Protein AF-0000000080014861 (afdb_homodimer)

Sequence (130 aa):
MNTTVSIFTEIPETLHESLKTYLEKHPDWDQNRVLTAALSLFLLQNGDSDRRAARVYLETLFHHCMNTTVSIFTEIPETLHESLKTYLEKHPDWDQNRVLTAALSLFLLQNGDSDRRAARVYLETLFHHC

Secondary structure (DSSP, 8-state):
---EEEEEEEEEHHHHHHHHHHHHH-TT--HHHHHHHHHHHHHHHHSS--HHHHHHHHHHHHTT-/---EEEEEEEEEHHHHHHHHHHHHH-TT--HHHHHHHHHHHHHHHHSS--HHHHHHHHHHHHTT-

Structure (mmCIF, N/CA/C/O backbone):
data_AF-0000000080014861-model_v1
#
loop_
_entity.id
_entity.type
_entity.pdbx_description
1 polymer 'DUF2811 domain-containing protein'
#
loop_
_atom_site.group_PDB
_atom_site.id
_atom_site.type_symbol
_atom_site.label_atom_id
_atom_site.label_alt_id
_atom_site.label_comp_id
_atom_site.label_asym_id
_atom_site.label_entity_id
_atom_site.label_seq_id
_atom_site.pdbx_PDB_ins_code
_atom_site.Cartn_x
_atom_site.Cartn_y
_atom_site.Cartn_z
_atom_site.occupancy
_atom_site.B_iso_or_equiv
_atom_site.auth_seq_id
_atom_site.auth_comp_id
_atom_site.auth_asym_id
_atom_site.auth_atom_id
_atom_site.pdbx_PDB_model_num
ATOM 1 N N . MET A 1 1 ? -15.992 -7.691 12.688 1 49.47 1 MET A N 1
ATOM 2 C CA . MET A 1 1 ? -14.695 -7.445 13.305 1 49.47 1 MET A CA 1
ATOM 3 C C . MET A 1 1 ? -13.578 -7.504 12.273 1 49.47 1 MET A C 1
ATOM 5 O O . MET A 1 1 ? -13.414 -8.516 11.586 1 49.47 1 MET A O 1
ATOM 9 N N . ASN A 1 2 ? -13.164 -6.461 11.766 1 66.81 2 ASN A N 1
ATOM 10 C CA . ASN A 1 2 ? -12.172 -6.504 10.695 1 66.81 2 ASN A CA 1
ATOM 11 C C . ASN A 1 2 ? -10.805 -6.934 11.219 1 66.81 2 ASN A C 1
ATOM 13 O O . ASN A 1 2 ? -10.094 -6.141 11.836 1 66.81 2 ASN A O 1
ATOM 17 N N . THR A 1 3 ? -10.672 -8.203 11.18 1 91.38 3 THR A N 1
ATOM 18 C CA . THR A 1 3 ? -9.398 -8.766 11.609 1 91.38 3 THR A CA 1
ATOM 19 C C . THR A 1 3 ? -8.242 -8.195 10.789 1 91.38 3 THR A C 1
ATOM 21 O O . THR A 1 3 ? -8.414 -7.887 9.609 1 91.38 3 THR A O 1
ATOM 24 N N . THR A 1 4 ? -7.238 -7.938 11.594 1 95.31 4 THR A N 1
ATOM 25 C CA . THR A 1 4 ? -6.086 -7.363 10.906 1 95.31 4 THR A CA 1
ATOM 26 C C . THR A 1 4 ? -4.898 -8.32 10.961 1 95.31 4 THR A C 1
ATOM 28 O O . THR A 1 4 ? -4.883 -9.258 11.758 1 95.31 4 THR A O 1
ATOM 31 N N . VAL A 1 5 ? -3.953 -8.164 9.984 1 96.94 5 VAL A N 1
ATOM 32 C CA . VAL A 1 5 ? -2.713 -8.93 9.914 1 96.94 5 VAL A CA 1
ATOM 33 C C . VAL A 1 5 ? -1.519 -7.977 9.891 1 96.94 5 VAL A C 1
ATOM 35 O O . VAL A 1 5 ? -1.541 -6.961 9.188 1 96.94 5 VAL A O 1
ATOM 38 N N . SER A 1 6 ? -0.476 -8.32 10.672 1 96.56 6 SER A N 1
ATOM 39 C CA . SER A 1 6 ? 0.737 -7.512 10.727 1 96.56 6 SER A CA 1
ATOM 40 C C . SER A 1 6 ? 1.663 -7.828 9.555 1 96.56 6 SER A C 1
ATOM 42 O O . SER A 1 6 ? 1.87 -8.992 9.219 1 96.56 6 SER A O 1
ATOM 44 N N . ILE A 1 7 ? 2.176 -6.75 9.031 1 95.5 7 ILE A N 1
ATOM 45 C CA . ILE A 1 7 ? 3.105 -6.914 7.918 1 95.5 7 ILE A CA 1
ATOM 46 C C . ILE A 1 7 ? 4.359 -6.078 8.164 1 95.5 7 ILE A C 1
ATOM 48 O O . ILE A 1 7 ? 4.277 -4.961 8.688 1 95.5 7 ILE A O 1
ATOM 52 N N . PHE A 1 8 ? 5.488 -6.668 7.73 1 95.5 8 PHE A N 1
ATOM 53 C CA . PHE A 1 8 ? 6.781 -5.996 7.793 1 95.5 8 PHE A CA 1
ATOM 54 C C . PHE A 1 8 ? 7.395 -5.871 6.406 1 95.5 8 PHE A C 1
ATOM 56 O O . PHE A 1 8 ? 7.32 -6.801 5.602 1 95.5 8 PHE A O 1
ATOM 63 N N . THR A 1 9 ? 7.934 -4.664 6.152 1 95.88 9 THR A N 1
ATOM 64 C CA . THR A 1 9 ? 8.594 -4.473 4.863 1 95.88 9 THR A CA 1
ATOM 65 C C . THR A 1 9 ? 9.719 -3.447 4.98 1 95.88 9 THR A C 1
ATOM 67 O O . THR A 1 9 ? 9.82 -2.738 5.98 1 95.88 9 THR A O 1
ATOM 70 N N . GLU A 1 10 ? 10.609 -3.527 3.938 1 96.56 10 GLU A N 1
ATOM 71 C CA . GLU A 1 10 ? 11.656 -2.518 3.809 1 96.56 10 GLU A CA 1
ATOM 72 C C . GLU A 1 10 ? 11.461 -1.677 2.549 1 96.56 10 GLU A C 1
ATOM 74 O O . GLU A 1 10 ? 11.117 -2.207 1.49 1 96.56 10 GLU A O 1
ATOM 79 N N . ILE A 1 11 ? 11.641 -0.369 2.795 1 96.44 11 ILE A N 1
ATOM 80 C CA . ILE A 1 11 ? 11.492 0.527 1.654 1 96.44 11 ILE A CA 1
ATOM 81 C C . ILE A 1 11 ? 12.719 1.432 1.541 1 96.44 11 ILE A C 1
ATOM 83 O O . ILE A 1 11 ? 13.391 1.696 2.535 1 96.44 11 ILE A O 1
ATOM 87 N N . PRO A 1 12 ? 12.984 1.872 0.31 1 95.62 12 PRO A N 1
ATOM 88 C CA . PRO A 1 12 ? 14.086 2.828 0.173 1 95.62 12 PRO A CA 1
ATOM 89 C C . PRO A 1 12 ? 13.922 4.047 1.076 1 95.62 12 PRO A C 1
ATOM 91 O O . PRO A 1 12 ? 12.805 4.543 1.259 1 95.62 12 PRO A O 1
ATOM 94 N N . GLU A 1 13 ? 15.039 4.547 1.564 1 96.69 13 GLU A N 1
ATOM 95 C CA . GLU A 1 13 ? 15.023 5.691 2.469 1 96.69 13 GLU A CA 1
ATOM 96 C C . GLU A 1 13 ? 14.359 6.898 1.817 1 96.69 13 GLU A C 1
ATOM 98 O O . GLU A 1 13 ? 13.641 7.652 2.48 1 96.69 13 GLU A O 1
ATOM 103 N N . THR A 1 14 ? 14.57 7.059 0.548 1 94.81 14 THR A N 1
ATOM 104 C CA . THR A 1 14 ? 14 8.18 -0.183 1 94.81 14 THR A CA 1
ATOM 105 C C . THR A 1 14 ? 12.477 8.102 -0.196 1 94.81 14 THR A C 1
ATOM 107 O O . THR A 1 14 ? 11.789 9.125 -0.091 1 94.81 14 THR A O 1
ATOM 110 N N . LEU A 1 15 ? 11.961 6.949 -0.315 1 95.62 15 LEU A N 1
ATOM 111 C CA . LEU A 1 15 ? 10.516 6.742 -0.29 1 95.62 15 LEU A CA 1
ATOM 112 C C . LEU A 1 15 ? 9.961 6.98 1.109 1 95.62 15 LEU A C 1
ATOM 114 O O . LEU A 1 15 ? 8.859 7.516 1.262 1 95.62 15 LEU A O 1
ATOM 118 N N . HIS A 1 16 ? 10.703 6.516 2.051 1 96.31 16 HIS A N 1
ATOM 119 C CA . HIS A 1 16 ? 10.297 6.75 3.434 1 96.31 16 HIS A CA 1
ATOM 120 C C . HIS A 1 16 ? 10.195 8.242 3.736 1 96.31 16 HIS A C 1
ATOM 122 O O . HIS A 1 16 ? 9.305 8.672 4.465 1 96.31 16 HIS A O 1
ATOM 128 N N . GLU A 1 17 ? 11.117 9.008 3.242 1 95.19 17 GLU A N 1
ATOM 129 C CA . GLU A 1 17 ? 11.07 10.461 3.418 1 95.19 17 GLU A CA 1
ATOM 130 C C . GLU A 1 17 ? 9.82 11.055 2.787 1 95.19 17 GLU A C 1
ATOM 132 O O . GLU A 1 17 ? 9.219 11.977 3.342 1 95.19 17 GLU A O 1
ATOM 137 N N . SER A 1 18 ? 9.453 10.539 1.589 1 94.94 18 SER A N 1
ATOM 138 C CA . SER A 1 18 ? 8.227 10.984 0.934 1 94.94 18 SER A CA 1
ATOM 139 C C . SER A 1 18 ? 7 10.656 1.779 1 94.94 18 SER A C 1
ATOM 141 O O . SER A 1 18 ? 6.059 11.453 1.85 1 94.94 18 SER A O 1
ATOM 143 N N . LEU A 1 19 ? 7.012 9.523 2.406 1 96.12 19 LEU A N 1
ATOM 144 C CA . LEU A 1 19 ? 5.922 9.117 3.289 1 96.12 19 LEU A CA 1
ATOM 145 C C . LEU A 1 19 ? 5.809 10.055 4.484 1 96.12 19 LEU A C 1
ATOM 147 O O . LEU A 1 19 ? 4.711 10.492 4.832 1 96.12 19 LEU A O 1
ATOM 151 N N . LYS A 1 20 ? 6.957 10.375 5.078 1 95.31 20 LYS A N 1
ATOM 152 C CA . LYS A 1 20 ? 6.969 11.273 6.23 1 95.31 20 LYS A CA 1
ATOM 153 C C . LYS A 1 20 ? 6.414 12.648 5.863 1 95.31 20 LYS A C 1
ATOM 155 O O . LYS A 1 20 ? 5.629 13.227 6.617 1 95.31 20 LYS A O 1
ATOM 160 N N . THR A 1 21 ? 6.844 13.141 4.73 1 95.19 21 THR A N 1
ATOM 161 C CA . THR A 1 21 ? 6.379 14.445 4.262 1 95.19 21 THR A CA 1
ATOM 162 C C . THR A 1 21 ? 4.867 14.438 4.047 1 95.19 21 THR A C 1
ATOM 164 O O . THR A 1 21 ? 4.18 15.391 4.406 1 95.19 21 THR A O 1
ATOM 167 N N . TYR A 1 22 ? 4.355 13.383 3.4 1 95.19 22 TYR A N 1
ATOM 168 C CA . TYR A 1 22 ? 2.92 13.242 3.176 1 95.19 22 TYR A CA 1
ATOM 169 C C . TYR A 1 22 ? 2.158 13.273 4.496 1 95.19 22 TYR A C 1
ATOM 171 O O . TYR A 1 22 ? 1.11 13.914 4.602 1 95.19 22 TYR A O 1
ATOM 179 N N . LEU A 1 23 ? 2.654 12.57 5.535 1 95.5 23 LEU A N 1
ATOM 180 C CA . LEU A 1 23 ? 1.983 12.453 6.828 1 95.5 23 LEU A CA 1
ATOM 181 C C . LEU A 1 23 ? 1.979 13.797 7.555 1 95.5 23 LEU A C 1
ATOM 183 O O . LEU A 1 23 ? 1.029 14.109 8.273 1 95.5 23 LEU A O 1
ATOM 187 N N . GLU A 1 24 ? 3.033 14.523 7.375 1 95.19 24 GLU A N 1
ATOM 188 C CA . GLU A 1 24 ? 3.113 15.852 7.973 1 95.19 24 GLU A CA 1
ATOM 189 C C . GLU A 1 24 ? 2.031 16.781 7.418 1 95.19 24 GLU A C 1
ATOM 191 O O . GLU A 1 24 ? 1.494 17.625 8.141 1 95.19 24 GLU A O 1
ATOM 196 N N . LYS A 1 25 ? 1.728 16.578 6.164 1 93.81 25 LYS A N 1
ATOM 197 C CA . LYS A 1 25 ? 0.753 17.422 5.488 1 93.81 25 LYS A CA 1
ATOM 198 C C . LYS A 1 25 ? -0.669 16.922 5.711 1 93.81 25 LYS A C 1
ATOM 200 O O . LYS A 1 25 ? -1.636 17.656 5.484 1 93.81 25 LYS A O 1
ATOM 205 N N . HIS A 1 26 ? -0.771 15.781 6.125 1 93.44 26 HIS A N 1
ATOM 206 C CA . HIS A 1 26 ? -2.072 15.164 6.367 1 93.44 26 HIS A CA 1
ATOM 207 C C . HIS A 1 26 ? -2.152 14.578 7.77 1 93.44 26 HIS A C 1
ATOM 209 O O . HIS A 1 26 ? -2.035 13.359 7.941 1 93.44 26 HIS A O 1
ATOM 215 N N . PRO A 1 27 ? -2.473 15.367 8.781 1 93.06 27 PRO A N 1
ATOM 216 C CA . PRO A 1 27 ? -2.42 14.945 10.18 1 93.06 27 PRO A CA 1
ATOM 217 C C . PRO A 1 27 ? -3.48 13.898 10.523 1 93.06 27 PRO A C 1
ATOM 219 O O . PRO A 1 27 ? -3.367 13.203 11.531 1 93.06 27 PRO A O 1
ATOM 222 N N . ASP A 1 28 ? -4.457 13.688 9.664 1 93.25 28 ASP A N 1
ATOM 223 C CA . ASP A 1 28 ? -5.5 12.695 9.922 1 93.25 28 ASP A CA 1
ATOM 224 C C . ASP A 1 28 ? -5.07 11.312 9.461 1 93.25 28 ASP A C 1
ATOM 226 O O . ASP A 1 28 ? -5.707 10.312 9.8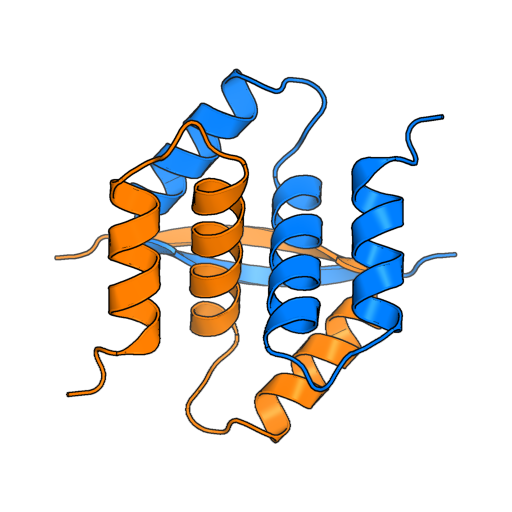05 1 93.25 28 ASP A O 1
ATOM 230 N N . TRP A 1 29 ? -4.051 11.281 8.734 1 93.94 29 TRP A N 1
ATOM 231 C CA . TRP A 1 29 ? -3.533 10.016 8.234 1 93.94 29 TRP A CA 1
ATOM 232 C C . TRP A 1 29 ? -2.377 9.523 9.094 1 93.94 29 TRP A C 1
ATOM 234 O O . TRP A 1 29 ? -1.562 10.32 9.57 1 93.94 29 TRP A O 1
ATOM 244 N N . ASP A 1 30 ? -2.348 8.203 9.32 1 95.62 30 ASP A N 1
ATOM 245 C CA . ASP A 1 30 ? -1.176 7.582 9.922 1 95.62 30 ASP A CA 1
ATOM 246 C C . ASP A 1 30 ? -0.55 6.555 8.984 1 95.62 30 ASP A C 1
ATOM 248 O O . ASP A 1 30 ? -1.054 6.328 7.879 1 95.62 30 ASP A O 1
ATOM 252 N N . GLN A 1 31 ? 0.585 6.074 9.305 1 95.75 31 GLN A N 1
ATOM 253 C CA . GLN A 1 31 ? 1.335 5.141 8.469 1 95.75 31 GLN A CA 1
ATOM 254 C C . GLN A 1 31 ? 0.485 3.93 8.094 1 95.75 31 GLN A C 1
ATOM 256 O O . GLN A 1 31 ? 0.498 3.486 6.949 1 95.75 31 GLN A O 1
ATOM 261 N N . ASN A 1 32 ? -0.174 3.32 9.023 1 96.06 32 ASN A N 1
ATOM 262 C CA . ASN A 1 32 ? -1.021 2.158 8.773 1 96.06 32 ASN A CA 1
ATOM 263 C C . ASN A 1 32 ? -2.09 2.457 7.73 1 96.06 32 ASN A C 1
ATOM 265 O O . ASN A 1 32 ? -2.332 1.645 6.836 1 96.06 32 ASN A O 1
ATOM 269 N N . ARG A 1 33 ? -2.684 3.59 7.91 1 95.44 33 ARG A N 1
ATOM 270 C CA . ARG A 1 33 ? -3.736 3.994 6.98 1 95.44 33 ARG A CA 1
ATOM 271 C C . ARG A 1 33 ? -3.176 4.211 5.578 1 95.44 33 ARG A C 1
ATOM 273 O O . ARG A 1 33 ? -3.783 3.791 4.594 1 95.44 33 ARG A O 1
ATOM 280 N N . VAL A 1 34 ? -2.08 4.879 5.441 1 96.5 34 VAL A N 1
ATOM 281 C CA . VAL A 1 34 ? -1.465 5.145 4.148 1 96.5 34 VAL A CA 1
ATOM 282 C C . VAL A 1 34 ? -1.089 3.824 3.475 1 96.5 34 VAL A C 1
ATOM 284 O O . VAL A 1 34 ? -1.338 3.637 2.281 1 96.5 34 VAL A O 1
ATOM 287 N N . LEU A 1 35 ? -0.489 2.92 4.215 1 97.75 35 LEU A N 1
ATOM 288 C CA . LEU A 1 35 ? -0.051 1.656 3.633 1 97.75 35 LEU A CA 1
ATOM 289 C C . LEU A 1 35 ? -1.246 0.812 3.207 1 97.75 35 LEU A C 1
ATOM 291 O O . LEU A 1 35 ? -1.195 0.131 2.18 1 97.75 35 LEU A O 1
ATOM 295 N N . THR A 1 36 ? -2.303 0.832 4.027 1 97.31 36 THR A N 1
ATOM 296 C CA . THR A 1 36 ? -3.52 0.118 3.656 1 97.31 36 THR A CA 1
ATOM 297 C C . THR A 1 36 ? -4.113 0.688 2.371 1 97.31 36 THR A C 1
ATOM 299 O O . THR A 1 36 ? -4.488 -0.064 1.469 1 97.31 36 THR A O 1
ATOM 302 N N . ALA A 1 37 ? -4.176 1.983 2.287 1 96.94 37 ALA A N 1
ATOM 303 C CA . ALA A 1 37 ? -4.695 2.635 1.087 1 96.94 37 ALA A CA 1
ATOM 304 C C . ALA A 1 37 ? -3.814 2.338 -0.123 1 96.94 37 ALA A C 1
ATOM 306 O O . ALA A 1 37 ? -4.32 2.057 -1.212 1 96.94 37 ALA A O 1
ATOM 307 N N . ALA A 1 38 ? -2.527 2.447 0.116 1 97.19 38 ALA A N 1
ATOM 308 C CA . ALA A 1 38 ? -1.561 2.227 -0.956 1 97.19 38 ALA A CA 1
ATOM 309 C C . ALA A 1 38 ? -1.691 0.82 -1.533 1 97.19 38 ALA A C 1
ATOM 311 O O . ALA A 1 38 ? -1.797 0.649 -2.75 1 97.19 38 ALA A O 1
ATOM 312 N N . LEU A 1 39 ? -1.698 -0.154 -0.607 1 97.25 39 LEU A N 1
ATOM 313 C CA . LEU A 1 39 ? -1.785 -1.539 -1.057 1 97.25 39 LEU A CA 1
ATOM 314 C C . LEU A 1 39 ? -3.113 -1.801 -1.761 1 97.25 39 LEU A C 1
ATOM 316 O O . LEU A 1 39 ? -3.15 -2.479 -2.789 1 97.25 39 LEU A O 1
ATOM 320 N N . SER A 1 40 ? -4.199 -1.309 -1.247 1 96.62 40 SER A N 1
ATOM 321 C CA . SER A 1 40 ? -5.508 -1.482 -1.874 1 96.62 40 SER A CA 1
ATOM 322 C C . SER A 1 40 ? -5.535 -0.867 -3.27 1 96.62 40 SER A C 1
ATOM 324 O O . SER A 1 40 ? -6.066 -1.467 -4.207 1 96.62 40 SER A O 1
ATOM 326 N N . LEU A 1 41 ? -5.02 0.279 -3.371 1 95.81 41 LEU A N 1
ATOM 327 C CA . LEU A 1 41 ? -4.984 0.957 -4.664 1 95.81 41 LEU A CA 1
ATOM 328 C C . LEU A 1 41 ? -4.156 0.167 -5.668 1 95.81 41 LEU A C 1
ATOM 330 O O . LEU A 1 41 ? -4.543 0.04 -6.832 1 95.81 41 LEU A O 1
ATOM 334 N N . PHE A 1 42 ? -3.006 -0.236 -5.25 1 96.56 42 PHE A N 1
ATOM 335 C CA . PHE A 1 42 ? -2.127 -1.001 -6.129 1 96.56 42 PHE A CA 1
ATOM 336 C C . PHE A 1 42 ? -2.826 -2.256 -6.637 1 96.56 42 PHE A C 1
ATOM 338 O O . PHE A 1 42 ? -2.797 -2.549 -7.832 1 96.56 42 PHE A O 1
ATOM 345 N N . LEU A 1 43 ? -3.404 -3.043 -5.719 1 96 43 LEU A N 1
ATOM 346 C CA . LEU A 1 43 ? -4.055 -4.293 -6.09 1 96 43 LEU A CA 1
ATOM 347 C C . LEU A 1 43 ? -5.273 -4.035 -6.969 1 96 43 LEU A C 1
ATOM 349 O O . LEU A 1 43 ? -5.586 -4.832 -7.855 1 96 43 LEU A O 1
ATOM 353 N N . LEU A 1 44 ? -5.941 -2.908 -6.688 1 93.88 44 LEU A N 1
ATOM 354 C CA . LEU A 1 44 ? -7.07 -2.525 -7.527 1 93.88 44 LEU A CA 1
ATOM 355 C C . LEU A 1 44 ? -6.613 -2.25 -8.953 1 93.88 44 LEU A C 1
ATOM 357 O O . LEU A 1 44 ? -7.301 -2.615 -9.914 1 93.88 44 LEU A O 1
ATOM 361 N N . GLN A 1 45 ? -5.539 -1.655 -9.094 1 90 45 GLN A N 1
ATOM 362 C CA . GLN A 1 45 ? -5.023 -1.246 -10.398 1 90 45 GLN A CA 1
ATOM 363 C C . GLN A 1 45 ? -4.32 -2.402 -11.102 1 90 45 GLN A C 1
ATOM 365 O O . GLN A 1 45 ? -4.332 -2.49 -12.328 1 90 45 GLN A O 1
ATOM 370 N N . ASN A 1 46 ? -3.67 -3.188 -10.383 1 89.25 46 ASN A N 1
ATOM 371 C CA . ASN A 1 46 ? -2.814 -4.207 -10.977 1 89.25 46 ASN A CA 1
ATOM 372 C C . ASN A 1 46 ? -3.381 -5.609 -10.766 1 89.25 46 ASN A C 1
ATOM 374 O O . ASN A 1 46 ? -2.932 -6.566 -11.398 1 89.25 46 ASN A O 1
ATOM 378 N N . GLY A 1 47 ? -4.234 -5.586 -9.789 1 78.06 47 GLY A N 1
ATOM 379 C CA . GLY A 1 47 ? -4.828 -6.887 -9.531 1 78.06 47 GLY A CA 1
ATOM 380 C C . GLY A 1 47 ? -6.078 -7.152 -10.352 1 78.06 47 GLY A C 1
ATOM 381 O O . GLY A 1 47 ? -6.664 -6.223 -10.906 1 78.06 47 GLY A O 1
ATOM 382 N N . ASP A 1 48 ? -6.332 -8.312 -10.805 1 76.56 48 ASP A N 1
ATOM 383 C CA . ASP A 1 48 ? -7.488 -8.758 -11.578 1 76.56 48 ASP A CA 1
ATOM 384 C C . ASP A 1 48 ? -8.789 -8.273 -10.953 1 76.56 48 ASP A C 1
ATOM 386 O O . ASP A 1 48 ? -9.664 -9.078 -10.617 1 76.56 48 ASP A O 1
ATOM 390 N N . SER A 1 49 ? -8.883 -6.883 -10.734 1 69 49 SER A N 1
ATOM 391 C CA . SER A 1 49 ? -10.125 -6.234 -10.32 1 69 49 SER A CA 1
ATOM 392 C C . SER A 1 49 ? -10.648 -6.84 -9.016 1 69 49 SER A C 1
ATOM 394 O O . SER A 1 49 ? -11.805 -7.258 -8.945 1 69 49 SER A O 1
ATOM 396 N N . ASP A 1 50 ? -9.906 -6.781 -8.156 1 81.38 50 ASP A N 1
ATOM 397 C CA . ASP A 1 50 ? -10.312 -7.297 -6.852 1 81.38 50 ASP A CA 1
ATOM 398 C C . ASP A 1 50 ? -11.258 -6.328 -6.148 1 81.38 50 ASP A C 1
ATOM 400 O O . ASP A 1 50 ? -10.82 -5.316 -5.59 1 81.38 50 ASP A O 1
ATOM 404 N N . ARG A 1 51 ? -12.508 -6.727 -6.172 1 85.94 51 ARG A N 1
ATOM 405 C CA . ARG A 1 51 ? -13.539 -5.902 -5.551 1 85.94 51 ARG A CA 1
ATOM 406 C C . ARG A 1 51 ? -13.234 -5.652 -4.082 1 85.94 51 ARG A C 1
ATOM 408 O O . ARG A 1 51 ? -13.602 -4.609 -3.533 1 85.94 51 ARG A O 1
ATOM 415 N N . ARG A 1 52 ? -12.656 -6.633 -3.525 1 90.44 52 ARG A N 1
ATOM 416 C CA . ARG A 1 52 ? -12.328 -6.488 -2.111 1 90.44 52 ARG A CA 1
ATOM 417 C C . ARG A 1 52 ? -11.359 -5.332 -1.891 1 90.44 52 ARG A C 1
ATOM 419 O O . ARG A 1 52 ? -11.539 -4.531 -0.97 1 90.44 52 ARG A O 1
ATOM 426 N N . ALA A 1 53 ? -10.367 -5.262 -2.756 1 94.25 53 ALA A N 1
ATOM 427 C CA . ALA A 1 53 ? -9.383 -4.188 -2.656 1 94.25 53 ALA A CA 1
ATOM 428 C C . ALA A 1 53 ? -10.031 -2.824 -2.871 1 94.25 53 ALA A C 1
ATOM 430 O O . ALA A 1 53 ? -9.68 -1.85 -2.201 1 94.25 53 ALA A O 1
ATOM 431 N N . ALA A 1 54 ? -10.992 -2.764 -3.754 1 93.06 54 ALA A N 1
ATOM 432 C CA . ALA A 1 54 ? -11.703 -1.511 -4.004 1 93.06 54 ALA A CA 1
ATOM 433 C C . ALA A 1 54 ? -12.469 -1.062 -2.766 1 93.06 54 ALA A C 1
ATOM 435 O O . ALA A 1 54 ? -12.461 0.121 -2.414 1 93.06 54 ALA A O 1
ATOM 436 N N . ARG A 1 55 ? -13.117 -2.02 -2.236 1 93.38 55 ARG A N 1
ATOM 437 C CA . ARG A 1 55 ? -13.898 -1.713 -1.04 1 93.38 55 ARG A CA 1
ATOM 438 C C . ARG A 1 55 ? -12.992 -1.222 0.087 1 93.38 55 ARG A C 1
ATOM 440 O O . ARG A 1 55 ? -13.297 -0.215 0.734 1 93.38 55 ARG A O 1
ATOM 447 N N . VAL A 1 56 ? -11.945 -1.977 0.361 1 94.12 56 VAL A N 1
ATOM 448 C CA . VAL A 1 56 ? -11.016 -1.594 1.419 1 94.12 56 VAL A CA 1
ATOM 449 C C . VAL A 1 56 ? -10.469 -0.197 1.142 1 94.12 56 VAL A C 1
ATOM 451 O O . VAL A 1 56 ? -10.312 0.61 2.061 1 94.12 56 VAL A O 1
ATOM 454 N N . TYR A 1 57 ? -10.141 0.081 -0.11 1 93.81 57 TYR A N 1
ATOM 455 C CA . TYR A 1 57 ? -9.594 1.378 -0.493 1 93.81 57 TYR A CA 1
ATOM 456 C C . TYR A 1 57 ? -10.555 2.504 -0.127 1 93.81 57 TYR A C 1
ATOM 458 O O . TYR A 1 57 ? -10.164 3.479 0.518 1 93.81 57 TYR A O 1
ATOM 466 N N . LEU A 1 58 ? -11.812 2.344 -0.45 1 93.38 58 LEU A N 1
ATOM 467 C CA . LEU A 1 58 ? -12.82 3.363 -0.194 1 93.38 58 LEU A CA 1
ATOM 468 C C . LEU A 1 58 ? -13.055 3.539 1.303 1 93.38 58 LEU A C 1
ATOM 470 O O . LEU A 1 58 ? -13.156 4.668 1.791 1 93.38 58 LEU A O 1
ATOM 474 N N . GLU A 1 59 ? -13.18 2.479 1.958 1 93.5 59 GLU A N 1
ATOM 475 C CA . GLU A 1 59 ? -13.375 2.52 3.404 1 93.5 59 GLU A CA 1
ATOM 476 C C . GLU A 1 59 ? -12.219 3.223 4.102 1 93.5 59 GLU A C 1
ATOM 478 O O . GLU A 1 59 ? -12.414 3.91 5.105 1 93.5 59 GLU A O 1
ATOM 483 N N . THR A 1 60 ? -11 2.932 3.627 1 93.31 60 THR A N 1
ATOM 484 C CA . THR A 1 60 ? -9.805 3.527 4.215 1 93.31 60 THR A CA 1
ATOM 485 C C . THR A 1 60 ? -9.789 5.035 3.996 1 93.31 60 THR A C 1
ATOM 487 O O . THR A 1 60 ? -9.344 5.789 4.863 1 93.31 60 THR A O 1
ATOM 490 N N . LEU A 1 61 ? -10.336 5.516 2.914 1 91.31 61 LEU A N 1
ATOM 491 C CA . LEU A 1 61 ? -10.352 6.938 2.594 1 91.31 61 LEU A CA 1
ATOM 492 C C . LEU A 1 61 ? -11.461 7.652 3.361 1 91.31 61 LEU A C 1
ATOM 494 O O . LEU A 1 61 ? -11.281 8.797 3.791 1 91.31 61 LEU A O 1
ATOM 498 N N . PHE A 1 62 ? -12.617 7.074 3.545 1 84.5 62 PHE A N 1
ATOM 499 C CA . PHE A 1 62 ? -13.797 7.801 4.004 1 84.5 62 PHE A CA 1
ATOM 500 C C . PHE A 1 62 ? -14.203 7.34 5.398 1 84.5 62 PHE A C 1
ATOM 502 O O . PHE A 1 62 ? -15.18 7.84 5.961 1 84.5 62 PHE A O 1
ATOM 509 N N . HIS A 1 63 ? -14.016 6.332 5.934 1 65.88 63 HIS A N 1
ATOM 510 C CA . HIS A 1 63 ? -14.617 5.852 7.176 1 65.88 63 HIS A CA 1
ATOM 511 C C . HIS A 1 63 ? -14.406 6.848 8.312 1 65.88 63 HIS A C 1
ATOM 513 O O . HIS A 1 63 ? -14.734 6.559 9.461 1 65.88 63 HIS A O 1
ATOM 519 N N . HIS A 1 64 ? -13.758 7.992 8.375 1 53.31 64 HIS A N 1
ATOM 520 C CA . HIS A 1 64 ? -14 8.727 9.609 1 53.31 64 HIS A CA 1
ATOM 521 C C . HIS A 1 64 ? -15.469 9.133 9.734 1 53.31 64 HIS A C 1
ATOM 523 O O . HIS A 1 64 ? -15.859 9.789 10.703 1 53.31 64 HIS A O 1
ATOM 529 N N . CYS A 1 65 ? -16.375 9.086 8.797 1 36.66 65 CYS A N 1
ATOM 530 C CA . CYS A 1 65 ? -17.625 9.641 9.312 1 36.66 65 CYS A CA 1
ATOM 531 C C . CYS A 1 65 ? -18.328 8.625 10.195 1 36.66 65 CYS A C 1
ATOM 533 O O . CYS A 1 65 ? -18.234 7.418 9.977 1 36.66 65 CYS A O 1
ATOM 535 N N . MET B 1 1 ? 24.078 3.299 -3.002 1 49.59 1 MET B N 1
ATOM 536 C CA . MET B 1 1 ? 23.625 2.32 -2.02 1 49.59 1 MET B CA 1
ATOM 537 C C . MET B 1 1 ? 22.219 2.656 -1.533 1 49.59 1 MET B C 1
ATOM 539 O O . MET B 1 1 ? 21.969 3.75 -1.018 1 49.59 1 MET B O 1
ATOM 543 N N . ASN B 1 2 ? 21.203 2.098 -2.07 1 67.06 2 ASN B N 1
ATOM 544 C CA . ASN B 1 2 ? 19.844 2.482 -1.701 1 67.06 2 ASN B CA 1
ATOM 545 C C . ASN B 1 2 ? 19.484 2.018 -0.291 1 67.06 2 ASN B C 1
ATOM 547 O O . ASN B 1 2 ? 19.203 0.839 -0.077 1 67.06 2 ASN B O 1
ATOM 551 N N . THR B 1 3 ? 19.844 2.883 0.581 1 91.5 3 THR B N 1
ATOM 552 C CA . THR B 1 3 ? 19.516 2.6 1.976 1 91.5 3 THR B CA 1
ATOM 553 C C . THR B 1 3 ? 18.031 2.342 2.146 1 91.5 3 THR B C 1
ATOM 555 O O . THR B 1 3 ? 17.203 2.936 1.446 1 91.5 3 THR B O 1
ATOM 558 N N . THR B 1 4 ? 17.844 1.308 2.971 1 95.31 4 THR B N 1
ATOM 559 C CA . THR B 1 4 ? 16.438 0.959 3.184 1 95.31 4 THR B CA 1
ATOM 560 C C . THR B 1 4 ? 16.047 1.203 4.637 1 95.31 4 THR B C 1
ATOM 562 O O . THR B 1 4 ? 16.906 1.353 5.508 1 95.31 4 THR B O 1
ATOM 565 N N . VAL B 1 5 ? 14.711 1.39 4.863 1 97 5 VAL B N 1
ATOM 566 C CA . VAL B 1 5 ? 14.117 1.559 6.188 1 97 5 VAL B CA 1
ATOM 567 C C . VAL B 1 5 ? 13.023 0.519 6.402 1 97 5 VAL B C 1
ATOM 569 O O . VAL B 1 5 ? 12.211 0.265 5.504 1 97 5 VAL B O 1
ATOM 572 N N . SER B 1 6 ? 13.023 -0.064 7.598 1 96.62 6 SER B N 1
ATOM 573 C CA . SER B 1 6 ? 12.016 -1.061 7.941 1 96.62 6 SER B CA 1
ATOM 574 C C . SER B 1 6 ? 10.711 -0.399 8.383 1 96.62 6 SER B C 1
ATOM 576 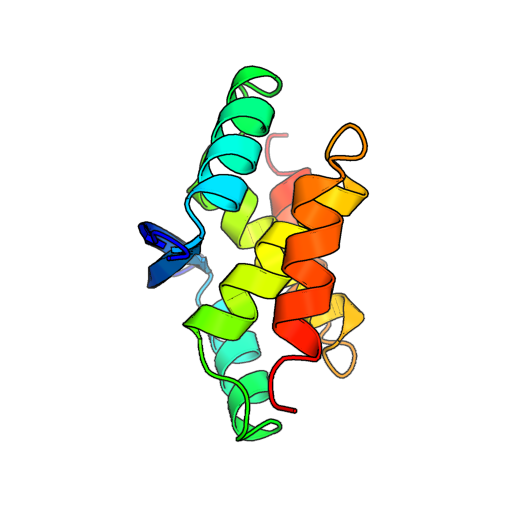O O . SER B 1 6 ? 10.727 0.565 9.148 1 96.62 6 SER B O 1
ATOM 578 N N . ILE B 1 7 ? 9.656 -1.014 7.895 1 95.56 7 ILE B N 1
ATOM 579 C CA . ILE B 1 7 ? 8.344 -0.493 8.258 1 95.56 7 ILE B CA 1
ATOM 580 C C . ILE B 1 7 ? 7.43 -1.643 8.688 1 95.56 7 ILE B C 1
ATOM 582 O O . ILE B 1 7 ? 7.477 -2.729 8.102 1 95.56 7 ILE B O 1
ATOM 586 N N . PHE B 1 8 ? 6.594 -1.296 9.672 1 95.62 8 PHE B N 1
ATOM 587 C CA . PHE B 1 8 ? 5.59 -2.227 10.164 1 95.62 8 PHE B CA 1
ATOM 588 C C . PHE B 1 8 ? 4.191 -1.636 10.031 1 95.62 8 PHE B C 1
ATOM 590 O O . PHE B 1 8 ? 3.988 -0.444 10.273 1 95.62 8 PHE B O 1
ATOM 597 N N . THR B 1 9 ? 3.283 -2.506 9.586 1 96 9 THR B N 1
ATOM 598 C CA . THR B 1 9 ? 1.903 -2.043 9.477 1 96 9 THR B CA 1
ATOM 599 C C . THR B 1 9 ? 0.929 -3.205 9.648 1 96 9 THR B C 1
ATOM 601 O O . THR B 1 9 ? 1.33 -4.371 9.609 1 96 9 THR B O 1
ATOM 604 N N . GLU B 1 10 ? -0.355 -2.771 9.938 1 96.62 10 GLU B N 1
ATOM 605 C CA . GLU B 1 10 ? -1.446 -3.74 9.984 1 96.62 10 GLU B CA 1
ATOM 606 C C . GLU B 1 10 ? -2.475 -3.465 8.891 1 96.62 10 GLU B C 1
ATOM 608 O O . GLU B 1 10 ? -2.828 -2.311 8.641 1 96.62 10 GLU B O 1
ATOM 613 N N . ILE B 1 11 ? -2.842 -4.594 8.289 1 96.38 11 ILE B N 1
ATOM 614 C CA . ILE B 1 11 ? -3.83 -4.445 7.23 1 96.38 11 ILE B CA 1
ATOM 615 C C . ILE B 1 11 ? -4.992 -5.406 7.465 1 96.38 11 ILE B C 1
ATOM 617 O O . ILE B 1 11 ? -4.824 -6.445 8.109 1 96.38 11 ILE B O 1
ATOM 621 N N . PRO B 1 12 ? -6.176 -5.016 6.934 1 95.56 12 PRO B N 1
ATOM 622 C CA . PRO B 1 12 ? -7.293 -5.957 7.051 1 95.56 12 PRO B CA 1
ATOM 623 C C . PRO B 1 12 ? -6.965 -7.332 6.469 1 95.56 12 PRO B C 1
ATOM 625 O O . PRO B 1 12 ? -6.285 -7.426 5.445 1 95.56 12 PRO B O 1
ATOM 628 N N . GLU B 1 13 ? -7.496 -8.367 7.098 1 96.62 13 GLU B N 1
ATOM 629 C CA . GLU B 1 13 ? -7.238 -9.734 6.664 1 96.62 13 GLU B CA 1
ATOM 630 C C . GLU B 1 13 ? -7.664 -9.945 5.215 1 96.62 13 GLU B C 1
ATOM 632 O O . GLU B 1 13 ? -6.988 -10.656 4.461 1 96.62 13 GLU B O 1
ATOM 637 N N . THR B 1 14 ? -8.742 -9.312 4.82 1 94.69 14 THR B N 1
ATOM 638 C CA . THR B 1 14 ? -9.25 -9.453 3.461 1 94.69 14 THR B CA 1
ATOM 639 C C . THR B 1 14 ? -8.258 -8.883 2.453 1 94.69 14 THR B C 1
ATOM 641 O O . THR B 1 14 ? -8.078 -9.438 1.368 1 94.69 14 THR B O 1
ATOM 644 N N . LEU B 1 15 ? -7.641 -7.812 2.789 1 95.56 15 LEU B N 1
ATOM 645 C CA . LEU B 1 15 ? -6.625 -7.211 1.929 1 95.56 15 LEU B CA 1
ATOM 646 C C . LEU B 1 15 ? -5.375 -8.078 1.868 1 95.56 15 LEU B C 1
ATOM 648 O O . LEU B 1 15 ? -4.738 -8.188 0.818 1 95.56 15 LEU B O 1
ATOM 652 N N . HIS B 1 16 ? -5.035 -8.625 2.998 1 96.25 16 HIS B N 1
ATOM 653 C CA . HIS B 1 16 ? -3.895 -9.539 3.043 1 96.25 16 HIS B CA 1
ATOM 654 C C . HIS B 1 16 ? -4.113 -10.742 2.133 1 96.25 16 HIS B C 1
ATOM 656 O O . HIS B 1 16 ? -3.178 -11.211 1.479 1 96.25 16 HIS B O 1
ATOM 662 N N . GLU B 1 17 ? -5.309 -11.242 2.094 1 95.12 17 GLU B N 1
ATOM 663 C CA . GLU B 1 17 ? -5.637 -12.352 1.205 1 95.12 17 GLU B CA 1
ATOM 664 C C . GLU B 1 17 ? -5.465 -11.961 -0.259 1 95.12 17 GLU B C 1
ATOM 666 O O . GLU B 1 17 ? -5 -12.758 -1.073 1 95.12 17 GLU B O 1
ATOM 671 N N . SER B 1 18 ? -5.871 -10.734 -0.573 1 94.88 18 SER B N 1
ATOM 672 C CA . SER B 1 18 ? -5.688 -10.227 -1.928 1 94.88 18 SER B CA 1
ATOM 673 C C . SER B 1 18 ? -4.207 -10.133 -2.285 1 94.88 18 SER B C 1
ATOM 675 O O . SER B 1 18 ? -3.82 -10.414 -3.42 1 94.88 18 SER B O 1
ATOM 677 N N . LEU B 1 19 ? -3.436 -9.727 -1.351 1 96.06 19 LEU B N 1
ATOM 678 C CA . LEU B 1 19 ? -1.992 -9.648 -1.547 1 96.06 19 LEU B CA 1
ATOM 679 C C . LEU B 1 19 ? -1.401 -11.023 -1.817 1 96.06 19 LEU B C 1
ATOM 681 O O . LEU B 1 19 ? -0.596 -11.188 -2.736 1 96.06 19 LEU B O 1
ATOM 685 N N . LYS B 1 20 ? -1.797 -12.016 -1.04 1 95.31 20 LYS B N 1
ATOM 686 C CA . LYS B 1 20 ? -1.301 -13.375 -1.211 1 95.31 20 LYS B CA 1
ATOM 687 C C . LYS B 1 20 ? -1.653 -13.922 -2.592 1 95.31 20 LYS B C 1
ATOM 689 O O . LYS B 1 20 ? -0.82 -14.547 -3.25 1 95.31 20 LYS B O 1
ATOM 694 N N . THR B 1 21 ? -2.889 -13.688 -2.979 1 95.19 21 THR B N 1
ATOM 695 C CA . THR B 1 21 ? -3.344 -14.148 -4.285 1 95.19 21 THR B CA 1
ATOM 696 C C . THR B 1 21 ? -2.521 -13.508 -5.402 1 95.19 21 THR B C 1
ATOM 698 O O . THR B 1 21 ? -2.146 -14.172 -6.367 1 95.19 21 THR B O 1
ATOM 701 N N . TYR B 1 22 ? -2.307 -12.18 -5.293 1 95.06 22 TYR B N 1
ATOM 702 C CA . TYR B 1 22 ? -1.496 -11.469 -6.273 1 95.06 22 TYR B CA 1
ATOM 703 C C . TYR B 1 22 ? -0.1 -12.07 -6.367 1 95.06 22 TYR B C 1
ATOM 705 O O . TYR B 1 22 ? 0.435 -12.242 -7.469 1 95.06 22 TYR B O 1
ATOM 713 N N . LEU B 1 23 ? 0.542 -12.43 -5.25 1 95.44 23 LEU B N 1
ATOM 714 C CA . LEU B 1 23 ? 1.902 -12.945 -5.203 1 95.44 23 LEU B CA 1
ATOM 715 C C . LEU B 1 23 ? 1.969 -14.344 -5.809 1 95.44 23 LEU B C 1
ATOM 717 O O . LEU B 1 23 ? 2.973 -14.719 -6.422 1 95.44 23 LEU B O 1
ATOM 721 N N . GLU B 1 24 ? 0.943 -15.078 -5.613 1 95.06 24 GLU B N 1
ATOM 722 C CA . GLU B 1 24 ? 0.868 -16.406 -6.199 1 95.06 24 GLU B CA 1
ATOM 723 C C . GLU B 1 24 ? 0.874 -16.344 -7.727 1 95.06 24 GLU B C 1
ATOM 725 O O . GLU B 1 24 ? 1.44 -17.219 -8.391 1 95.06 24 GLU B O 1
ATOM 730 N N . LYS B 1 25 ? 0.239 -15.312 -8.211 1 93.62 25 LYS B N 1
ATOM 731 C CA . LYS B 1 25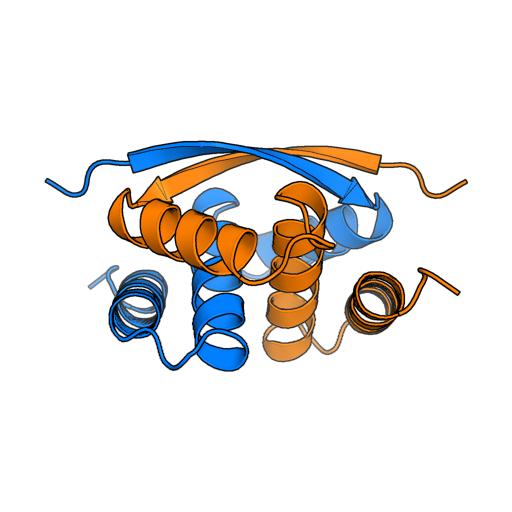 ? 0.116 -15.156 -9.656 1 93.62 25 LYS B CA 1
ATOM 732 C C . LYS B 1 25 ? 1.352 -14.484 -10.25 1 93.62 25 LYS B C 1
ATOM 734 O O . LYS B 1 25 ? 1.575 -14.531 -11.461 1 93.62 25 LYS B O 1
ATOM 739 N N . HIS B 1 26 ? 2.07 -13.898 -9.438 1 93.25 26 HIS B N 1
ATOM 740 C CA . HIS B 1 26 ? 3.275 -13.195 -9.867 1 93.25 26 HIS B CA 1
ATOM 741 C C . HIS B 1 26 ? 4.492 -13.648 -9.07 1 93.25 26 HIS B C 1
ATOM 743 O O . HIS B 1 26 ? 4.934 -12.945 -8.156 1 93.25 26 HIS B O 1
ATOM 749 N N . PRO B 1 27 ? 5.16 -14.734 -9.484 1 92.88 27 PRO B N 1
ATOM 750 C CA . PRO B 1 27 ? 6.238 -15.344 -8.703 1 92.88 27 PRO B CA 1
ATOM 751 C C . PRO B 1 27 ? 7.492 -14.484 -8.656 1 92.88 27 PRO B C 1
ATOM 753 O O . PRO B 1 27 ? 8.352 -14.68 -7.785 1 92.88 27 PRO B O 1
ATOM 756 N N . ASP B 1 28 ? 7.578 -13.469 -9.469 1 93.06 28 ASP B N 1
ATOM 757 C CA . ASP B 1 28 ? 8.758 -12.602 -9.477 1 93.06 28 ASP B CA 1
ATOM 758 C C . ASP B 1 28 ? 8.617 -11.484 -8.445 1 93.06 28 ASP B C 1
ATOM 760 O O . ASP B 1 28 ? 9.586 -10.797 -8.125 1 93.06 28 ASP B O 1
ATOM 764 N N . TRP B 1 29 ? 7.469 -11.328 -7.992 1 93.75 29 TRP B N 1
ATOM 765 C CA . TRP B 1 29 ? 7.203 -10.289 -7 1 93.75 29 TRP B CA 1
ATOM 766 C C . TRP B 1 29 ? 7.219 -10.875 -5.59 1 93.75 29 TRP B C 1
ATOM 768 O O . TRP B 1 29 ? 6.754 -11.992 -5.371 1 93.75 29 TRP B O 1
ATOM 778 N N . ASP B 1 30 ? 7.812 -10.117 -4.645 1 95.56 30 ASP B N 1
ATOM 779 C CA . ASP B 1 30 ? 7.688 -10.453 -3.229 1 95.56 30 ASP B CA 1
ATOM 780 C C . ASP B 1 30 ? 6.969 -9.344 -2.463 1 95.56 30 ASP B C 1
ATOM 782 O O . ASP B 1 30 ? 6.598 -8.32 -3.043 1 95.56 30 ASP B O 1
ATOM 786 N N . GLN B 1 31 ? 6.617 -9.578 -1.271 1 95.62 31 GLN B N 1
ATOM 787 C CA . GLN B 1 31 ? 5.859 -8.648 -0.444 1 95.62 31 GLN B CA 1
ATOM 788 C C . GLN B 1 31 ? 6.543 -7.281 -0.392 1 95.62 31 GLN B C 1
ATOM 790 O O . GLN B 1 31 ? 5.879 -6.246 -0.485 1 95.62 31 GLN B O 1
ATOM 795 N N . ASN B 1 32 ? 7.832 -7.223 -0.124 1 95.94 32 ASN B N 1
ATOM 796 C CA . ASN B 1 32 ? 8.586 -5.977 -0.058 1 95.94 32 ASN B CA 1
ATOM 797 C C . ASN B 1 32 ? 8.445 -5.168 -1.346 1 95.94 32 ASN B C 1
ATOM 799 O O . ASN B 1 32 ? 8.25 -3.953 -1.303 1 95.94 32 ASN B O 1
ATOM 803 N N . ARG B 1 33 ? 8.562 -5.871 -2.434 1 95.38 33 ARG B N 1
ATOM 804 C CA . ARG B 1 33 ? 8.461 -5.215 -3.732 1 95.38 33 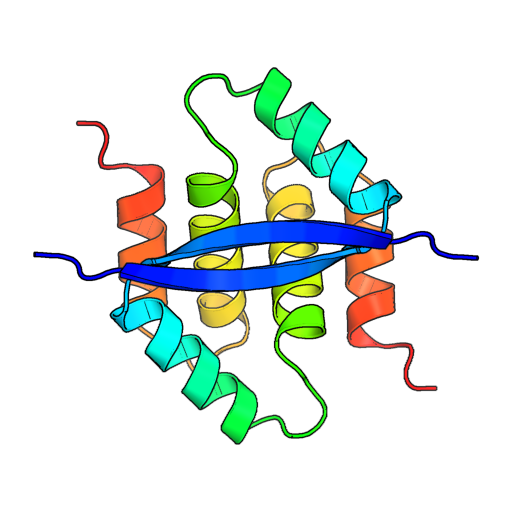ARG B CA 1
ATOM 805 C C . ARG B 1 33 ? 7.059 -4.66 -3.959 1 95.38 33 ARG B C 1
ATOM 807 O O . ARG B 1 33 ? 6.898 -3.543 -4.449 1 95.38 33 ARG B O 1
ATOM 814 N N . VAL B 1 34 ? 6.047 -5.422 -3.648 1 96.5 34 VAL B N 1
ATOM 815 C CA . VAL B 1 34 ? 4.668 -4.988 -3.832 1 96.5 34 VAL B CA 1
ATOM 816 C C . VAL B 1 34 ? 4.391 -3.764 -2.963 1 96.5 34 VAL B C 1
ATOM 818 O O . VAL B 1 34 ? 3.781 -2.795 -3.422 1 96.5 34 VAL B O 1
ATOM 821 N N . LEU B 1 35 ? 4.816 -3.795 -1.72 1 97.75 35 LEU B N 1
ATOM 822 C CA . LEU B 1 35 ? 4.551 -2.688 -0.811 1 97.75 35 LEU B CA 1
ATOM 823 C C . LEU B 1 35 ? 5.297 -1.432 -1.251 1 97.75 35 LEU B C 1
ATOM 825 O O . LEU B 1 35 ? 4.773 -0.32 -1.13 1 97.75 35 LEU B O 1
ATOM 829 N N . THR B 1 36 ? 6.551 -1.622 -1.721 1 97.31 36 THR B N 1
ATOM 830 C CA . THR B 1 36 ? 7.309 -0.489 -2.238 1 97.31 36 THR B CA 1
ATOM 831 C C . THR B 1 36 ? 6.609 0.125 -3.447 1 97.31 36 THR B C 1
ATOM 833 O O . THR B 1 36 ? 6.473 1.348 -3.537 1 97.31 36 THR B O 1
ATOM 836 N N . ALA B 1 37 ? 6.148 -0.709 -4.344 1 96.94 37 ALA B N 1
ATOM 837 C CA . ALA B 1 37 ? 5.438 -0.229 -5.523 1 96.94 37 ALA B CA 1
ATOM 838 C C . ALA B 1 37 ? 4.133 0.458 -5.137 1 96.94 37 ALA B C 1
ATOM 840 O O . ALA B 1 37 ? 3.793 1.514 -5.676 1 96.94 37 ALA B O 1
ATOM 841 N N . ALA B 1 38 ? 3.457 -0.194 -4.227 1 97.12 38 ALA B N 1
ATOM 842 C CA . ALA B 1 38 ? 2.166 0.323 -3.779 1 97.12 38 ALA B CA 1
ATOM 843 C C . ALA B 1 38 ? 2.312 1.715 -3.17 1 97.12 38 ALA B C 1
ATOM 845 O O . ALA B 1 38 ? 1.593 2.643 -3.547 1 97.12 38 ALA B O 1
ATOM 846 N N . LEU B 1 39 ? 3.252 1.797 -2.234 1 97.31 39 LEU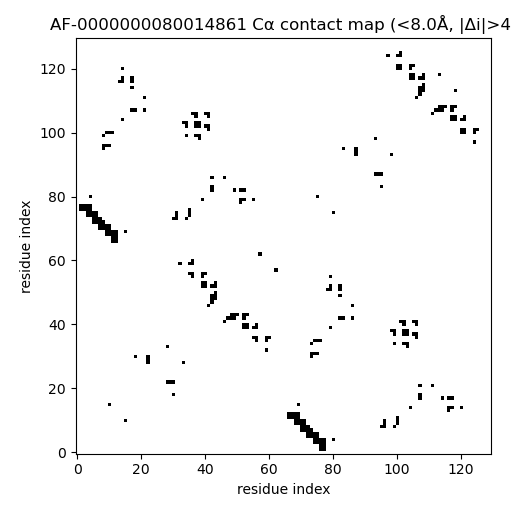 B N 1
ATOM 847 C CA . LEU B 1 39 ? 3.459 3.078 -1.567 1 97.31 39 LEU B CA 1
ATOM 848 C C . LEU B 1 39 ? 3.906 4.145 -2.562 1 97.31 39 LEU B C 1
ATOM 850 O O . LEU B 1 39 ? 3.443 5.285 -2.504 1 97.31 39 LEU B O 1
ATOM 854 N N . SER B 1 40 ? 4.816 3.834 -3.465 1 96.69 40 SER B N 1
ATOM 855 C CA . SER B 1 40 ? 5.277 4.781 -4.473 1 96.69 40 SER B CA 1
ATOM 856 C C . SER B 1 40 ? 4.125 5.25 -5.359 1 96.69 40 SER B C 1
ATOM 858 O O . SER B 1 40 ? 4.012 6.438 -5.66 1 96.69 40 SER B O 1
ATOM 860 N N . LEU B 1 41 ? 3.332 4.367 -5.746 1 95.88 41 LEU B N 1
ATOM 861 C CA . LEU B 1 41 ? 2.191 4.703 -6.59 1 95.88 41 LEU B CA 1
ATOM 862 C C . LEU B 1 41 ? 1.222 5.621 -5.855 1 95.88 41 LEU B C 1
ATOM 864 O O . LEU B 1 41 ? 0.707 6.578 -6.438 1 95.88 41 LEU B O 1
ATOM 868 N N . PHE B 1 42 ? 0.927 5.254 -4.66 1 96.62 42 PHE B N 1
ATOM 869 C CA . PHE B 1 42 ? 0.005 6.051 -3.861 1 96.62 42 PHE B CA 1
ATOM 870 C C . PHE B 1 42 ? 0.515 7.48 -3.717 1 96.62 42 PHE B C 1
ATOM 872 O O . PHE B 1 42 ? -0.239 8.438 -3.908 1 96.62 42 PHE B O 1
ATOM 879 N N . LEU B 1 43 ? 1.777 7.621 -3.311 1 96 43 LEU B N 1
ATOM 880 C CA . LEU B 1 43 ? 2.35 8.945 -3.09 1 96 43 LEU B CA 1
ATOM 881 C C . LEU B 1 43 ? 2.438 9.719 -4.398 1 96 43 LEU B C 1
ATOM 883 O O . LEU B 1 43 ? 2.291 10.945 -4.41 1 96 43 LEU B O 1
ATOM 887 N N . LEU B 1 44 ? 2.691 8.992 -5.484 1 93.88 44 LEU B N 1
ATOM 888 C CA . LEU B 1 44 ? 2.705 9.633 -6.797 1 93.88 44 LEU B CA 1
ATOM 889 C C . LEU B 1 44 ? 1.334 10.203 -7.137 1 93.88 44 LEU B C 1
ATOM 891 O O . LEU B 1 44 ? 1.234 11.297 -7.699 1 93.88 44 LEU B O 1
ATOM 895 N N . GLN B 1 45 ? 0.354 9.516 -6.812 1 90.12 45 GLN B N 1
ATOM 896 C CA . GLN B 1 45 ? -1.013 9.898 -7.156 1 90.12 45 GLN B CA 1
ATOM 897 C C . GLN B 1 45 ? -1.566 10.914 -6.164 1 90.12 45 GLN B C 1
ATOM 899 O O . GLN B 1 45 ? -2.379 11.766 -6.531 1 90.12 45 GLN B O 1
ATOM 904 N N . ASN B 1 46 ? -1.219 10.789 -5 1 89.56 46 ASN B N 1
ATOM 905 C CA . ASN B 1 46 ? -1.841 11.594 -3.953 1 89.56 46 ASN B CA 1
ATOM 906 C C . ASN B 1 46 ? -0.866 12.617 -3.381 1 89.56 46 ASN B C 1
ATOM 908 O O . ASN B 1 46 ? -1.273 13.539 -2.666 1 89.56 46 ASN B O 1
ATOM 912 N N . GLY B 1 47 ? 0.349 12.25 -3.648 1 78 47 GLY B N 1
ATOM 913 C CA . GLY B 1 47 ? 1.349 13.172 -3.139 1 78 47 GLY B CA 1
ATOM 914 C C . GLY B 1 47 ? 1.665 14.305 -4.102 1 78 47 GLY B C 1
ATOM 915 O O . GLY B 1 47 ? 1.354 14.219 -5.293 1 78 47 GLY B O 1
ATOM 916 N N . ASP B 1 48 ? 1.874 15.469 -3.691 1 77.12 48 ASP B N 1
ATOM 917 C CA . ASP B 1 48 ? 2.217 16.672 -4.457 1 77.12 48 ASP B CA 1
ATOM 918 C C . ASP B 1 48 ? 3.293 16.359 -5.496 1 77.12 48 ASP B C 1
ATOM 920 O O . ASP B 1 48 ? 4.324 17.031 -5.547 1 77.12 48 ASP B O 1
ATOM 924 N N . SER B 1 49 ? 3.049 15.227 -6.309 1 70.38 49 SER B N 1
ATOM 925 C CA . SER B 1 49 ? 3.893 14.906 -7.453 1 70.38 49 SER B CA 1
ATOM 926 C C . SER B 1 49 ? 5.348 14.711 -7.031 1 70.38 49 SER B C 1
ATOM 928 O O . SER B 1 49 ? 6.25 15.344 -7.586 1 70.38 49 SER B O 1
ATOM 930 N N . ASP B 1 50 ? 5.477 13.93 -6.219 1 81.31 50 ASP B N 1
ATOM 931 C CA . ASP B 1 50 ? 6.824 13.625 -5.746 1 81.31 50 ASP B CA 1
ATOM 932 C C . ASP B 1 50 ? 7.59 12.789 -6.777 1 81.31 50 ASP B C 1
ATOM 934 O O . ASP B 1 50 ? 7.355 11.586 -6.902 1 81.31 50 ASP B O 1
ATOM 938 N N . ARG B 1 51 ? 8.5 13.5 -7.43 1 86.31 51 ARG B N 1
ATOM 939 C CA . ARG B 1 51 ? 9.312 12.867 -8.461 1 86.31 51 ARG B CA 1
ATOM 940 C C . ARG B 1 51 ? 10.047 11.648 -7.91 1 86.31 51 ARG B C 1
ATOM 942 O O . ARG B 1 51 ? 10.312 10.695 -8.641 1 86.31 51 ARG B O 1
ATOM 949 N N . ARG B 1 52 ? 10.391 11.773 -6.684 1 90.69 52 ARG B N 1
ATOM 950 C CA . ARG B 1 52 ? 11.117 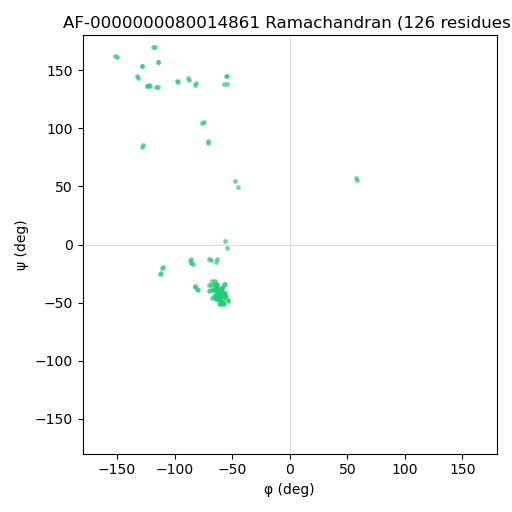10.664 -6.074 1 90.69 52 ARG B CA 1
ATOM 951 C C . ARG B 1 52 ? 10.266 9.398 -6.059 1 90.69 52 ARG B C 1
ATOM 953 O O . ARG B 1 52 ? 10.75 8.312 -6.383 1 90.69 52 ARG B O 1
ATOM 960 N N . ALA B 1 53 ? 9 9.57 -5.758 1 94.31 53 ALA B N 1
ATOM 961 C CA . ALA B 1 53 ? 8.086 8.438 -5.719 1 94.31 53 ALA B CA 1
ATOM 962 C C . ALA B 1 53 ? 7.902 7.832 -7.109 1 94.31 53 ALA B C 1
ATOM 964 O O . ALA B 1 53 ? 7.824 6.609 -7.258 1 94.31 53 ALA B O 1
ATOM 965 N N . ALA B 1 54 ? 7.895 8.688 -8.07 1 93.19 54 ALA B N 1
ATOM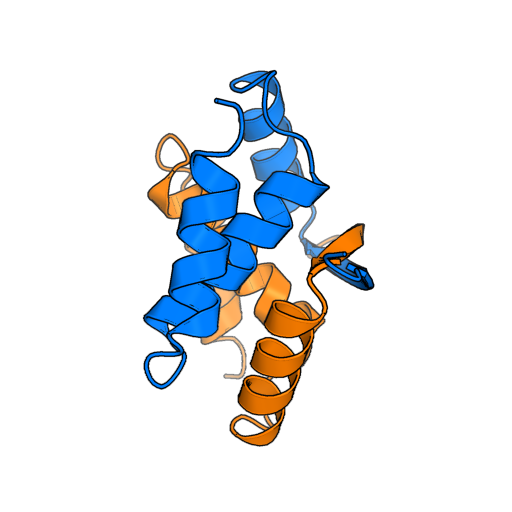 966 C CA . ALA B 1 54 ? 7.762 8.195 -9.445 1 93.19 54 ALA B CA 1
ATOM 967 C C . ALA B 1 54 ? 8.969 7.352 -9.844 1 93.19 54 ALA B C 1
ATOM 969 O O . ALA B 1 54 ? 8.812 6.297 -10.461 1 93.19 54 ALA B O 1
ATOM 970 N N . ARG B 1 55 ? 10.094 7.891 -9.523 1 93.5 55 ARG B N 1
ATOM 971 C CA . ARG B 1 55 ? 11.32 7.172 -9.844 1 93.5 55 ARG B CA 1
ATOM 972 C C . ARG B 1 55 ? 11.367 5.82 -9.148 1 93.5 55 ARG B C 1
ATOM 974 O O 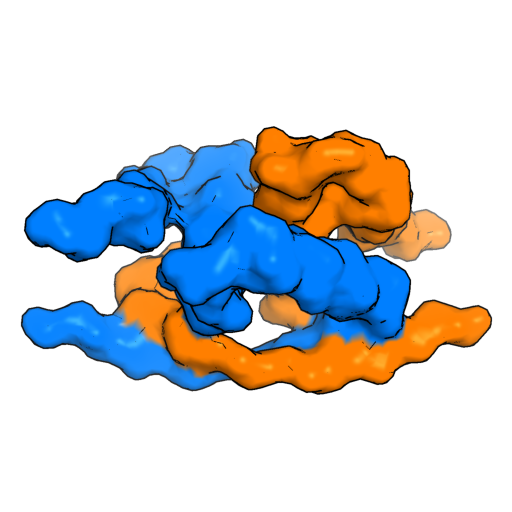. ARG B 1 55 ? 11.672 4.801 -9.773 1 93.5 55 ARG B O 1
ATOM 981 N N . VAL B 1 56 ? 11.062 5.848 -7.875 1 94.31 56 VAL B N 1
ATOM 982 C CA . VAL B 1 56 ? 11.07 4.605 -7.113 1 94.31 56 VAL B CA 1
ATOM 983 C C . VAL B 1 56 ? 10.07 3.621 -7.711 1 94.31 56 VAL B C 1
ATOM 985 O O . VAL B 1 56 ? 10.344 2.422 -7.809 1 94.31 56 VAL B O 1
ATOM 988 N N . TYR B 1 57 ? 8.969 4.078 -8.055 1 93.88 57 TYR B N 1
ATOM 989 C CA . TYR B 1 57 ? 7.93 3.234 -8.633 1 93.88 57 TYR B CA 1
ATOM 990 C C . TYR B 1 57 ? 8.43 2.531 -9.891 1 93.88 57 TYR B C 1
ATOM 992 O O . TYR B 1 57 ? 8.305 1.311 -10.016 1 93.88 57 TYR B O 1
ATOM 1000 N N . LEU B 1 58 ? 9.023 3.305 -10.797 1 93.44 58 LEU B N 1
ATOM 1001 C CA . LEU B 1 58 ? 9.516 2.762 -12.062 1 93.44 58 LEU B CA 1
ATOM 1002 C C . LEU B 1 58 ? 10.641 1.764 -11.828 1 93.44 58 LEU B C 1
ATOM 1004 O O . LEU B 1 58 ? 10.68 0.702 -12.453 1 93.44 58 LEU B O 1
ATOM 1008 N N . GLU B 1 59 ? 11.562 2.102 -10.992 1 93.5 59 GLU B N 1
ATOM 1009 C CA . GLU B 1 59 ? 12.68 1.22 -10.664 1 93.5 59 GLU B CA 1
ATOM 1010 C C . GLU B 1 59 ? 12.188 -0.097 -10.07 1 93.5 59 GLU B C 1
ATOM 1012 O O . GLU B 1 59 ? 12.781 -1.151 -10.305 1 93.5 59 GLU B O 1
ATOM 1017 N N . THR B 1 60 ? 11.133 0.025 -9.234 1 93.44 60 THR B N 1
ATOM 1018 C CA . THR B 1 60 ? 10.578 -1.157 -8.586 1 93.44 60 THR B CA 1
ATOM 1019 C C . THR B 1 60 ? 9.922 -2.08 -9.609 1 93.44 60 THR B C 1
ATOM 1021 O O . THR B 1 60 ? 9.977 -3.305 -9.477 1 93.44 60 THR B O 1
ATOM 1024 N N . LEU B 1 61 ? 9.391 -1.566 -10.617 1 91.31 61 LEU B N 1
ATOM 1025 C CA . LEU B 1 61 ? 8.711 -2.35 -11.641 1 91.31 61 LEU B CA 1
ATOM 1026 C C . LEU B 1 61 ? 9.719 -2.977 -12.602 1 91.31 61 LEU B C 1
ATOM 1028 O O . LEU B 1 61 ? 9.523 -4.105 -13.055 1 91.31 61 LEU B O 1
ATOM 1032 N N . PHE B 1 62 ? 10.781 -2.307 -13 1 84.5 62 PHE B N 1
ATOM 1033 C CA . PHE B 1 62 ? 11.617 -2.721 -14.125 1 84.5 62 PHE B CA 1
ATOM 1034 C C . PHE B 1 62 ? 13 -3.154 -13.641 1 84.5 62 PHE B C 1
ATOM 1036 O O . PHE B 1 62 ? 13.852 -3.543 -14.438 1 84.5 62 PHE B O 1
ATOM 1043 N N . HIS B 1 63 ? 13.602 -2.873 -12.68 1 66.12 63 HIS B N 1
ATOM 1044 C CA . HIS B 1 63 ? 15 -3.123 -12.375 1 66.12 63 HIS B CA 1
ATOM 1045 C C . HIS B 1 63 ? 15.336 -4.609 -12.477 1 66.12 63 HIS B C 1
ATOM 1047 O O . HIS B 1 63 ? 16.438 -5.031 -12.117 1 66.12 63 HIS B O 1
ATOM 1053 N N . HIS B 1 64 ? 14.586 -5.641 -12.836 1 53.78 64 HIS B N 1
ATOM 1054 C CA . HIS B 1 64 ? 15.359 -6.855 -13.055 1 53.78 64 HIS B CA 1
ATOM 1055 C C . HIS B 1 64 ? 16.312 -6.688 -14.227 1 53.78 64 HIS B C 1
ATOM 1057 O O . HIS B 1 64 ? 17.047 -7.621 -14.586 1 53.78 64 HIS B O 1
ATOM 1063 N N . CYS B 1 65 ? 16.297 -5.75 -15.141 1 36.72 65 CYS B N 1
ATOM 1064 C CA . CYS B 1 65 ? 17.328 -6.035 -16.141 1 36.72 65 CYS B CA 1
ATOM 1065 C C . CYS B 1 65 ? 18.719 -5.684 -15.617 1 36.72 65 CYS B C 1
ATOM 1067 O O . CYS B 1 65 ? 18.859 -4.75 -14.828 1 36.72 65 CYS B O 1
#

pLDDT: mean 90.35, std 11.92, range [36.66, 97.75]

Nearest PDB structures (foldseek):
  7v3j-assembly1_T  TM=3.203E-01  e=2.348E+00  Dengue virus 2 Thailand/NGS-C/1944
  7bub-assembly1_E  TM=3.288E-01  e=5.747E+00  dengue virus type 2
  7v3j-assembly1_T  TM=3.187E-01  e=2.348E+00  Dengue virus 2 Thailand/NGS-C/1944
  7bub-assembly1_E  TM=3.299E-01  e=5.747E+00  dengue virus type 2

Foldseek 3Di:
DPDDDDDDDDDDPVVVVVVVVVCVVPVVDDPVLVVLLVVLVCCCVPNPNDVVSVVSNVCSVPPPD/DPDDDDDDDDDDPVVVVVVVVVCVVPVVDDPVLVVLLVVLVCCCVPNPNDVVSVVSNVCSVPPPD

Organism: NCBI:txid2019572

Solvent-accessible surface area (backbone atoms only — not comparable to full-atom values): 7165 Å² total; per-residue (Å²): 129,86,50,66,42,81,45,76,37,54,34,46,44,72,53,52,51,52,51,53,55,52,37,72,74,33,79,90,52,49,72,39,55,50,49,41,32,12,45,17,47,39,39,36,72,73,33,92,62,38,62,65,25,47,49,53,26,52,48,66,74,54,57,84,113,131,85,51,66,42,81,45,76,38,53,34,47,44,71,53,52,50,51,50,52,54,52,37,70,74,33,79,87,52,49,71,39,54,52,51,42,34,11,42,18,48,39,39,34,72,72,33,94,60,39,63,65,24,47,51,51,25,52,48,65,74,53,59,84,114

Radius of gyration: 13.8 Å; Cα contacts (8 Å, |Δi|>4): 168; chains: 2; bounding box: 41×34×29 Å

InterPro domains:
  IPR021231 Protein of unknown function DUF2811 [PF10929] (6-62)